Protein AF-A0A4U1DCI3-F1 (afdb_monomer)

Sequence (55 aa):
MKDNKSEDSSKLANRHYSPDDYNKNDQVSSGLATTHEQVNDSYVEGEIESNDTNK

Foldseek 3Di:
DPPPVVVVVVVLVPDAADPCLVVDDDPSSVVRVVVVVVVVCCVVVVVVVVPPPDD

pLDDT: mean 80.05, std 15.96, range [43.72, 96.0]

InterPro domains:
  IPR025100 Protein of unknown function DUF4025 [PF13217] (5-51)

Solvent-accessible surface area (backbone atoms only — not comparable to full-atom values): 3466 Å² total; per-residue (Å²): 131,84,71,66,65,60,60,56,51,51,56,57,76,70,60,72,83,53,85,68,23,74,79,43,94,46,73,66,33,43,52,42,38,51,53,54,48,51,53,49,48,53,52,53,56,62,53,58,77,73,66,82,78,83,131

Secondary structure (DSSP, 8-state):
---THHHHHHHHHT----GGGGG--SHHHHHHHHHHHHHHHHHHHHHHTT-----

Radius of gyration: 18.13 Å; Cα contacts (8 Å, |Δi|>4): 18; chains: 1; bounding box: 40×18×59 Å

Mean predicted aligned error: 9.71 Å

Organism: NCBI:txid1037680

Structure (mmCIF, N/CA/C/O backbone):
data_AF-A0A4U1DCI3-F1
#
_entry.id   AF-A0A4U1DCI3-F1
#
loop_
_atom_site.group_PDB
_atom_site.id
_atom_site.type_symbol
_atom_site.label_atom_id
_atom_site.label_alt_id
_atom_site.label_com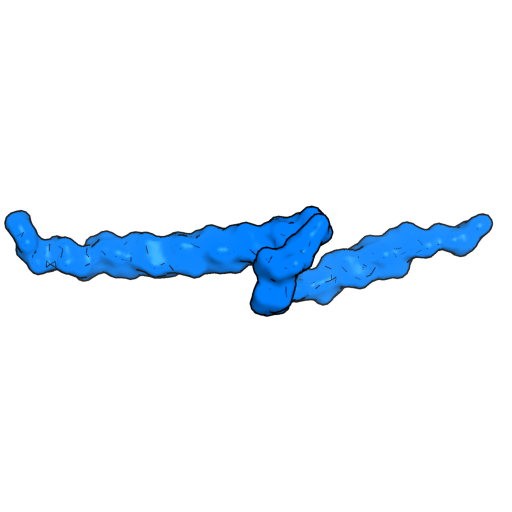p_id
_atom_site.label_asym_id
_atom_site.label_entity_id
_atom_site.label_seq_id
_atom_site.pdbx_PDB_ins_code
_atom_site.Cartn_x
_atom_site.Cartn_y
_atom_site.Cartn_z
_atom_site.occupancy
_atom_site.B_iso_or_equiv
_atom_site.auth_seq_id
_atom_site.auth_comp_id
_atom_site.auth_asym_id
_atom_site.auth_atom_id
_atom_site.pdbx_PDB_model_num
ATOM 1 N N . MET A 1 1 ? 21.391 8.151 -26.597 1.00 48.59 1 MET A N 1
ATOM 2 C CA . MET A 1 1 ? 20.393 7.252 -25.983 1.00 48.59 1 MET A CA 1
ATOM 3 C C . MET A 1 1 ? 19.105 8.035 -25.798 1.00 48.59 1 MET A C 1
ATOM 5 O O . MET A 1 1 ? 19.195 9.197 -25.439 1.00 48.59 1 MET A O 1
ATOM 9 N N . LYS A 1 2 ? 17.937 7.454 -26.098 1.00 56.81 2 LYS A N 1
ATOM 10 C CA . LYS A 1 2 ? 16.645 8.012 -25.668 1.00 56.81 2 LYS A CA 1
ATOM 11 C C . LYS A 1 2 ? 16.500 7.667 -24.187 1.00 56.81 2 LYS A C 1
ATOM 13 O O . LYS A 1 2 ? 16.582 6.493 -23.834 1.00 56.81 2 LYS A O 1
ATOM 18 N N . ASP A 1 3 ? 16.371 8.674 -23.338 1.00 59.75 3 ASP A N 1
ATOM 19 C CA . ASP A 1 3 ? 16.325 8.499 -21.891 1.00 59.75 3 ASP A CA 1
ATOM 20 C C . ASP A 1 3 ? 14.975 7.892 -21.469 1.00 59.75 3 ASP A C 1
ATOM 22 O O . ASP A 1 3 ? 14.028 8.604 -21.143 1.00 59.75 3 ASP A O 1
ATOM 26 N N . ASN A 1 4 ? 14.891 6.555 -21.442 1.00 62.06 4 ASN A N 1
ATOM 27 C CA . ASN A 1 4 ? 13.728 5.781 -20.959 1.00 62.06 4 ASN A CA 1
ATOM 28 C C . ASN A 1 4 ? 13.288 6.143 -19.523 1.00 62.06 4 ASN A C 1
ATOM 30 O O . ASN A 1 4 ? 12.209 5.768 -19.080 1.00 62.06 4 ASN A O 1
ATOM 34 N N . LYS A 1 5 ? 14.104 6.910 -18.795 1.00 62.06 5 LYS A N 1
ATOM 35 C CA . LYS A 1 5 ? 13.853 7.354 -17.422 1.00 62.06 5 LYS A CA 1
ATOM 36 C C . LYS A 1 5 ? 12.629 8.276 -17.294 1.00 62.06 5 LYS A C 1
ATOM 38 O O . LYS A 1 5 ? 11.985 8.263 -16.251 1.00 62.06 5 LYS A O 1
ATOM 43 N N . SER A 1 6 ? 12.301 9.042 -18.341 1.00 66.50 6 SER A N 1
ATOM 44 C CA . SER A 1 6 ? 11.160 9.978 -18.354 1.00 66.50 6 SER A CA 1
ATOM 45 C C . SER A 1 6 ? 9.799 9.269 -18.431 1.00 66.50 6 SER A C 1
ATOM 47 O O . SER A 1 6 ? 8.819 9.683 -17.805 1.00 66.50 6 SER A O 1
ATOM 49 N N . GLU A 1 7 ? 9.725 8.161 -19.173 1.00 69.50 7 GLU A N 1
ATOM 50 C CA . GLU A 1 7 ? 8.484 7.391 -19.292 1.00 69.50 7 GLU A CA 1
ATOM 51 C C . GLU A 1 7 ? 8.165 6.647 -17.994 1.00 69.50 7 GLU A C 1
ATOM 53 O O . GLU A 1 7 ? 7.017 6.637 -17.552 1.00 69.50 7 GLU A O 1
ATOM 58 N N . ASP A 1 8 ? 9.178 6.080 -17.339 1.00 73.69 8 ASP A N 1
ATOM 59 C CA . ASP A 1 8 ? 8.989 5.342 -16.090 1.00 73.69 8 ASP A CA 1
ATOM 60 C C . ASP A 1 8 ? 8.658 6.266 -14.910 1.00 73.69 8 ASP A C 1
ATOM 62 O O . ASP A 1 8 ? 7.799 5.932 -14.092 1.00 73.69 8 ASP A O 1
ATOM 66 N N . SER A 1 9 ? 9.234 7.475 -14.862 1.00 79.00 9 SER A N 1
ATOM 67 C CA . SER A 1 9 ? 8.831 8.487 -13.876 1.00 79.00 9 SER A CA 1
ATOM 68 C C . SER A 1 9 ? 7.397 8.972 -14.092 1.00 79.00 9 SER A C 1
ATOM 70 O O . SER A 1 9 ? 6.675 9.204 -13.126 1.00 79.00 9 SER A O 1
ATOM 72 N N . SER A 1 10 ? 6.963 9.095 -15.351 1.00 79.00 10 SER A N 1
ATOM 73 C CA . SER A 1 10 ? 5.594 9.512 -15.684 1.00 79.00 10 SER A CA 1
ATOM 74 C C . SER A 1 10 ? 4.567 8.444 -15.297 1.00 79.00 10 SER A C 1
ATOM 76 O O . SER A 1 10 ? 3.518 8.767 -14.741 1.00 79.00 10 SER A O 1
ATOM 78 N N . LYS A 1 11 ? 4.885 7.160 -15.522 1.00 79.88 11 LYS A N 1
ATOM 79 C CA . LYS A 1 11 ? 4.056 6.028 -15.067 1.00 79.88 11 LYS A CA 1
ATOM 80 C C . LYS A 1 11 ? 3.936 5.993 -13.5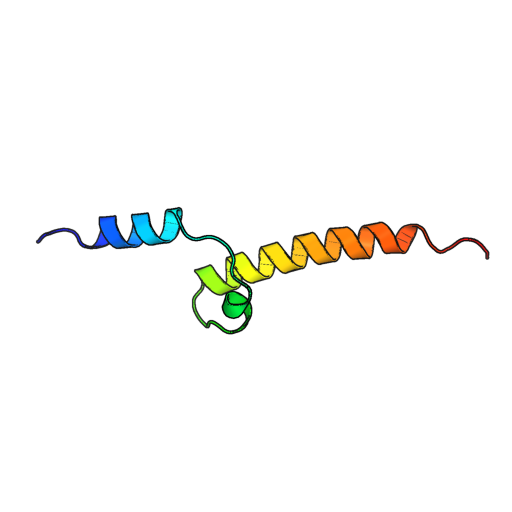44 1.00 79.88 11 LYS A C 1
ATOM 82 O O . LYS A 1 11 ? 2.854 5.729 -13.030 1.00 79.88 11 LYS A O 1
ATOM 87 N N . LEU A 1 12 ? 5.029 6.280 -12.835 1.00 83.88 12 LEU A N 1
ATOM 88 C CA . LEU A 1 12 ? 5.051 6.343 -11.377 1.00 83.88 12 LEU A CA 1
ATOM 89 C C . LEU A 1 12 ? 4.188 7.490 -10.833 1.00 83.88 12 LEU A C 1
ATOM 91 O O . LEU A 1 12 ? 3.375 7.267 -9.942 1.00 83.88 12 LEU A O 1
ATOM 95 N N . ALA A 1 13 ? 4.328 8.696 -11.386 1.00 84.44 13 ALA A N 1
ATOM 96 C CA . ALA A 1 13 ? 3.596 9.878 -10.927 1.00 84.44 13 ALA A CA 1
ATOM 97 C C . ALA A 1 13 ? 2.072 9.770 -11.114 1.00 84.44 13 ALA A C 1
ATOM 99 O O . ALA A 1 13 ? 1.323 10.397 -10.374 1.00 84.44 13 ALA A O 1
ATOM 100 N N . ASN A 1 14 ? 1.610 8.977 -12.087 1.00 85.62 14 ASN A N 1
ATOM 101 C CA . ASN A 1 14 ? 0.184 8.774 -12.356 1.00 85.62 14 ASN A CA 1
ATOM 102 C C . ASN A 1 14 ? -0.400 7.516 -11.682 1.00 85.62 14 ASN A C 1
ATOM 104 O O . ASN A 1 14 ? -1.556 7.148 -11.915 1.00 85.62 14 ASN A O 1
ATOM 108 N N . ARG A 1 15 ? 0.399 6.802 -10.885 1.00 89.38 15 ARG A N 1
ATOM 109 C CA . ARG A 1 15 ? -0.042 5.579 -10.219 1.00 89.38 15 ARG A CA 1
ATOM 110 C C . ARG A 1 15 ? -0.957 5.919 -9.043 1.00 89.38 15 ARG A C 1
ATOM 112 O O . ARG A 1 15 ? -0.625 6.758 -8.215 1.00 89.38 15 ARG A O 1
ATOM 119 N N . HIS A 1 16 ? -2.078 5.216 -8.960 1.00 92.94 16 HIS A N 1
ATOM 120 C CA . HIS A 1 16 ? -3.004 5.269 -7.832 1.00 92.94 16 HIS A CA 1
ATOM 121 C C . HIS A 1 16 ? -2.980 3.931 -7.092 1.00 92.94 16 HIS A C 1
ATOM 123 O O . HIS A 1 16 ? -2.592 2.913 -7.672 1.00 92.94 16 HIS A O 1
ATOM 129 N N . TYR A 1 17 ? -3.396 3.948 -5.826 1.00 93.62 17 TYR A N 1
ATOM 130 C CA . TYR A 1 17 ? -3.565 2.736 -5.032 1.00 93.62 17 TYR A CA 1
ATOM 131 C C . TYR A 1 17 ? -4.545 1.761 -5.707 1.00 93.62 17 TYR A C 1
ATOM 133 O O . TYR A 1 17 ? -5.590 2.165 -6.224 1.00 93.62 17 TYR A O 1
ATOM 141 N N . SER A 1 18 ? -4.203 0.475 -5.674 1.00 94.44 18 SER A N 1
ATOM 142 C CA . SER A 1 18 ? -5.073 -0.644 -6.034 1.00 94.44 18 SER A CA 1
ATOM 143 C C . SER A 1 18 ? -5.002 -1.724 -4.947 1.00 94.44 18 SER A C 1
ATOM 145 O O . SER A 1 18 ? -3.912 -1.950 -4.425 1.00 94.44 18 SER A O 1
ATOM 147 N N . PRO A 1 19 ? -6.090 -2.461 -4.645 1.00 95.00 19 PRO A N 1
ATOM 148 C CA . PRO A 1 19 ? -6.067 -3.550 -3.661 1.00 95.00 19 PRO A CA 1
ATOM 149 C C . PRO A 1 19 ? -4.972 -4.603 -3.894 1.00 95.00 19 PRO A C 1
ATOM 151 O O . PRO A 1 19 ? -4.442 -5.171 -2.943 1.00 95.00 19 PRO A O 1
ATOM 154 N N . ASP A 1 20 ? -4.580 -4.841 -5.148 1.00 95.50 20 ASP A N 1
ATOM 155 C CA . ASP A 1 20 ? -3.494 -5.775 -5.469 1.00 95.50 20 ASP A CA 1
ATOM 156 C C . ASP A 1 20 ? -2.119 -5.306 -4.962 1.00 95.50 20 ASP A C 1
ATOM 158 O O . ASP A 1 20 ? -1.192 -6.112 -4.891 1.00 95.50 20 ASP A 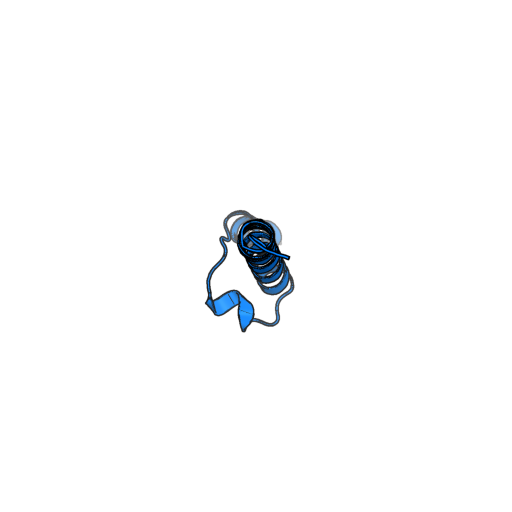O 1
ATOM 162 N N . ASP A 1 21 ? -1.953 -4.020 -4.628 1.00 95.31 21 ASP A N 1
ATOM 163 C CA . ASP A 1 21 ? -0.682 -3.452 -4.166 1.00 95.31 21 ASP A CA 1
ATOM 164 C C . ASP A 1 21 ? -0.225 -4.039 -2.819 1.00 95.31 21 ASP A C 1
ATOM 166 O O . ASP A 1 21 ? 0.978 -4.090 -2.576 1.00 95.31 21 ASP A O 1
ATOM 170 N N . TYR A 1 22 ? -1.136 -4.602 -2.013 1.00 93.25 22 TYR A N 1
ATOM 171 C CA . TYR A 1 22 ? -0.788 -5.387 -0.817 1.00 93.25 22 TYR A CA 1
ATOM 172 C C . TYR A 1 22 ? 0.029 -6.647 -1.124 1.00 93.25 22 TYR A C 1
ATOM 174 O O . TYR A 1 22 ? 0.794 -7.115 -0.286 1.00 93.25 22 TYR A O 1
ATOM 182 N N . ASN A 1 23 ? -0.125 -7.202 -2.328 1.00 96.00 23 ASN A N 1
ATOM 183 C CA . ASN A 1 23 ? 0.496 -8.466 -2.727 1.00 96.00 23 ASN A CA 1
ATOM 184 C C . ASN A 1 23 ? 1.739 -8.267 -3.610 1.00 96.00 23 ASN A C 1
ATOM 186 O O . ASN A 1 23 ? 2.349 -9.241 -4.060 1.00 96.00 23 ASN A O 1
ATOM 190 N N . LYS A 1 24 ? 2.107 -7.017 -3.910 1.00 94.31 24 LYS A N 1
ATOM 191 C CA . LYS A 1 24 ? 3.235 -6.687 -4.786 1.00 94.31 24 LYS A CA 1
ATOM 192 C C . LYS A 1 24 ? 4.488 -6.375 -3.973 1.00 94.31 24 LYS A C 1
ATOM 194 O O . LYS A 1 24 ? 4.440 -5.708 -2.948 1.00 94.31 24 LYS A O 1
ATOM 199 N N . ASN A 1 25 ? 5.634 -6.800 -4.500 1.00 93.06 25 ASN A N 1
ATOM 200 C CA . ASN A 1 25 ? 6.937 -6.691 -3.834 1.00 93.06 25 ASN A CA 1
ATOM 201 C C . ASN A 1 25 ? 7.778 -5.487 -4.300 1.00 93.06 25 ASN A C 1
ATOM 203 O O . ASN A 1 25 ? 8.998 -5.494 -4.146 1.00 93.06 25 ASN A O 1
ATOM 207 N N . ASP A 1 26 ? 7.167 -4.470 -4.914 1.00 92.62 26 ASP A N 1
ATOM 208 C CA . ASP A 1 26 ? 7.859 -3.230 -5.280 1.00 92.62 26 ASP A CA 1
ATOM 209 C C . ASP A 1 26 ? 7.578 -2.103 -4.282 1.00 92.62 26 ASP A C 1
ATOM 211 O O . ASP A 1 26 ? 6.475 -1.959 -3.761 1.00 92.62 26 ASP A O 1
ATOM 215 N N . GLN A 1 27 ? 8.590 -1.261 -4.071 1.00 92.75 27 GLN A N 1
ATOM 216 C CA . GLN A 1 27 ? 8.586 -0.191 -3.072 1.00 92.75 27 GLN A CA 1
ATOM 217 C C . GLN A 1 27 ? 7.393 0.767 -3.198 1.00 92.75 27 GLN A C 1
ATOM 219 O O . GLN A 1 27 ? 6.893 1.273 -2.196 1.00 92.75 27 GLN A O 1
ATOM 224 N N . VAL A 1 28 ? 6.948 1.034 -4.425 1.00 92.75 28 VAL A N 1
ATOM 225 C CA . VAL A 1 28 ? 5.842 1.958 -4.683 1.00 92.75 28 VAL A CA 1
ATOM 226 C C . VAL A 1 28 ? 4.522 1.325 -4.259 1.00 92.75 28 VAL A C 1
ATOM 228 O O . VAL A 1 28 ? 3.741 1.981 -3.578 1.00 92.75 28 VAL A O 1
ATOM 231 N N . SER A 1 29 ? 4.295 0.054 -4.611 1.00 94.81 29 SER A N 1
ATOM 232 C CA . SER A 1 29 ? 3.138 -0.712 -4.129 1.00 94.81 29 SER A CA 1
ATOM 233 C C . SER A 1 29 ? 3.083 -0.748 -2.610 1.00 94.81 29 SER A C 1
ATOM 235 O O . SER A 1 29 ? 2.054 -0.408 -2.037 1.00 94.81 29 SER A O 1
ATOM 237 N N . SER A 1 30 ? 4.203 -1.089 -1.964 1.00 94.88 30 SER A N 1
ATOM 238 C CA . SER A 1 30 ? 4.269 -1.166 -0.504 1.00 94.88 30 SER A CA 1
ATOM 239 C C . SER A 1 30 ? 3.957 0.183 0.142 1.00 94.88 30 SER A C 1
ATOM 241 O O . SER A 1 30 ? 3.157 0.241 1.064 1.00 94.88 30 SER A O 1
ATOM 243 N N . GLY A 1 31 ? 4.519 1.282 -0.374 1.00 94.38 31 GLY A N 1
ATOM 244 C CA . GLY A 1 31 ? 4.229 2.623 0.138 1.00 94.38 31 GLY A CA 1
ATOM 245 C C . GLY A 1 31 ? 2.756 3.017 -0.006 1.00 94.38 31 GLY A C 1
ATOM 246 O O . GLY A 1 31 ? 2.159 3.498 0.955 1.00 94.38 31 GLY A O 1
ATOM 247 N N . LEU A 1 32 ? 2.154 2.774 -1.177 1.00 95.38 32 LEU A N 1
ATOM 248 C CA . LEU A 1 32 ? 0.731 3.047 -1.416 1.00 95.38 32 LEU A CA 1
ATOM 249 C C . LEU A 1 32 ? -0.161 2.228 -0.473 1.00 95.38 32 LEU A C 1
ATOM 251 O O . LEU A 1 32 ? 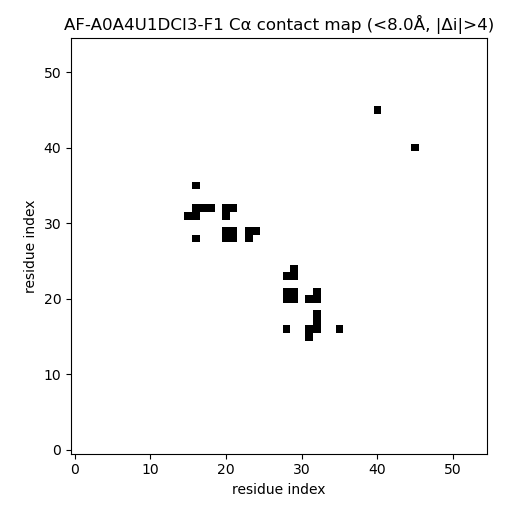-1.040 2.794 0.176 1.00 95.38 32 LEU A O 1
ATOM 255 N N . ALA A 1 33 ? 0.108 0.927 -0.349 1.00 96.00 33 ALA A N 1
ATOM 256 C CA . ALA A 1 33 ? -0.601 0.020 0.548 1.00 96.00 33 ALA A CA 1
ATOM 257 C C . ALA A 1 33 ? -0.496 0.456 2.020 1.00 96.00 33 ALA A C 1
ATOM 259 O O . ALA A 1 33 ? -1.513 0.577 2.697 1.00 96.00 33 ALA A O 1
ATOM 260 N N . THR A 1 34 ? 0.708 0.790 2.493 1.00 95.56 34 THR A N 1
ATOM 261 C CA . THR A 1 34 ? 0.932 1.265 3.866 1.00 95.56 34 THR A CA 1
ATOM 262 C C . THR A 1 34 ? 0.179 2.563 4.159 1.00 95.56 34 THR A C 1
ATOM 264 O O . THR A 1 34 ? -0.427 2.687 5.218 1.00 95.56 34 THR A O 1
ATOM 267 N N . THR A 1 35 ? 0.163 3.536 3.239 1.00 94.62 35 THR A N 1
ATOM 268 C CA . THR A 1 35 ? -0.624 4.768 3.456 1.00 94.62 35 THR A CA 1
ATOM 269 C C . THR A 1 35 ? -2.130 4.504 3.476 1.00 94.62 35 THR A C 1
ATOM 271 O O . THR A 1 35 ? -2.848 5.152 4.233 1.00 94.62 35 THR A O 1
ATOM 274 N N . HIS A 1 36 ? -2.610 3.538 2.687 1.00 94.50 36 HIS A N 1
ATOM 275 C CA . HIS A 1 36 ? -4.013 3.131 2.695 1.00 94.50 36 HIS A CA 1
ATOM 276 C C . HIS 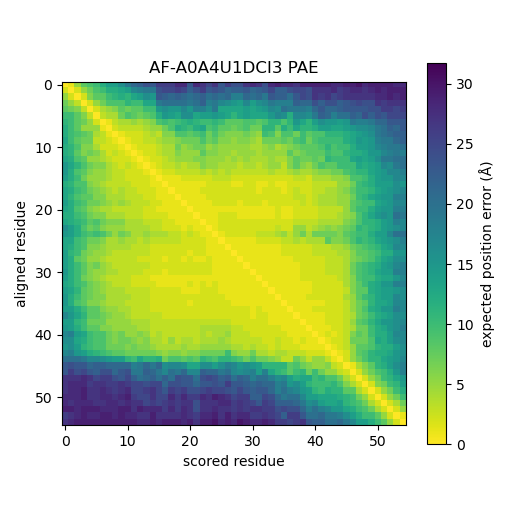A 1 36 ? -4.403 2.463 4.026 1.00 94.50 36 HIS A C 1
ATOM 278 O O . HIS A 1 36 ? -5.450 2.787 4.582 1.00 94.50 36 HIS A O 1
ATOM 284 N N . GLU A 1 37 ? -3.537 1.605 4.579 1.00 92.56 37 GLU A N 1
ATOM 285 C CA . GLU A 1 37 ? -3.718 1.029 5.923 1.00 92.56 37 GLU A CA 1
ATOM 286 C C . GLU A 1 37 ? -3.736 2.109 6.998 1.00 92.56 37 GLU A C 1
ATOM 288 O O . GLU A 1 37 ? -4.693 2.176 7.751 1.00 92.56 37 GLU A O 1
ATOM 293 N N . GLN A 1 38 ? -2.757 3.017 7.019 1.00 91.75 38 GLN A N 1
ATOM 294 C CA . GLN A 1 38 ? -2.682 4.076 8.035 1.00 91.75 38 GLN A CA 1
ATOM 295 C C . GLN A 1 38 ? -3.934 4.963 8.076 1.00 91.75 38 GLN A C 1
ATOM 297 O O . GLN A 1 38 ? -4.370 5.372 9.153 1.00 91.75 38 GLN A O 1
ATOM 302 N N . VAL A 1 39 ? -4.517 5.277 6.912 1.00 90.38 39 VAL A N 1
ATOM 303 C CA . VAL A 1 39 ? -5.772 6.044 6.827 1.00 90.38 39 VAL A CA 1
ATOM 304 C C . VAL A 1 39 ? -6.942 5.239 7.389 1.00 90.38 39 VAL A C 1
ATOM 306 O O . VAL A 1 39 ? -7.756 5.791 8.126 1.00 90.38 39 VAL A O 1
ATOM 309 N N . ASN A 1 40 ? -7.023 3.948 7.064 1.00 88.81 40 ASN A N 1
ATOM 310 C CA . ASN A 1 40 ? -8.060 3.066 7.586 1.00 88.81 40 ASN A CA 1
ATOM 311 C C . ASN A 1 40 ? -7.917 2.846 9.097 1.00 88.81 40 ASN A C 1
ATOM 313 O O . ASN A 1 40 ? -8.906 2.939 9.814 1.00 88.81 40 ASN A O 1
ATOM 317 N N . ASP A 1 41 ? -6.699 2.627 9.582 1.00 86.75 41 ASP A N 1
ATOM 318 C CA . ASP A 1 41 ? -6.393 2.492 11.003 1.00 86.75 41 ASP A CA 1
ATOM 319 C C . ASP A 1 41 ? -6.775 3.773 11.740 1.00 86.75 41 ASP A C 1
ATOM 321 O O . ASP A 1 41 ? -7.497 3.703 12.720 1.00 86.75 41 ASP A O 1
ATOM 325 N N . SER A 1 42 ? -6.428 4.954 11.215 1.00 86.94 42 SER A N 1
ATOM 326 C CA . SER A 1 42 ? -6.842 6.234 11.815 1.00 86.94 42 SER A CA 1
ATOM 327 C C . SER A 1 42 ? -8.366 6.412 11.846 1.00 86.94 42 SER A C 1
ATOM 329 O O . SER A 1 42 ? -8.902 6.988 12.791 1.00 86.94 42 SER A O 1
ATOM 331 N N . TYR A 1 43 ? -9.073 5.940 10.814 1.00 83.31 43 TYR A N 1
ATOM 332 C CA . TYR A 1 43 ? -10.535 5.982 10.752 1.00 83.31 43 TYR A CA 1
ATOM 333 C C . TYR A 1 43 ? -11.169 5.030 11.777 1.00 83.31 43 TYR A C 1
ATOM 335 O O . TYR A 1 43 ? -12.033 5.438 12.547 1.00 83.31 43 TYR A O 1
ATOM 343 N N . VAL A 1 44 ? -10.708 3.778 11.822 1.00 83.06 44 VAL A N 1
ATOM 344 C CA . VAL A 1 44 ? -11.229 2.733 12.712 1.00 83.06 44 VAL A CA 1
ATOM 345 C C . VAL A 1 44 ? -10.831 2.991 14.168 1.00 83.06 44 VAL A C 1
ATOM 347 O O . VAL A 1 44 ? -11.679 2.936 15.048 1.00 83.06 44 VAL A O 1
ATOM 350 N N . GLU A 1 45 ? -9.570 3.315 14.447 1.00 77.06 45 GLU A N 1
ATOM 351 C CA . GLU A 1 45 ? -9.069 3.659 15.786 1.00 77.06 45 GLU A CA 1
ATOM 352 C C . GLU A 1 45 ? -9.711 4.955 16.305 1.00 77.06 45 GLU A C 1
ATOM 354 O O . GLU A 1 45 ? -10.095 5.026 17.471 1.00 77.06 45 GLU A O 1
ATOM 359 N N . GLY A 1 46 ? -9.940 5.941 15.429 1.00 64.31 46 GLY A N 1
ATOM 360 C CA . GLY A 1 46 ? -10.707 7.148 15.749 1.00 64.31 46 GLY A CA 1
ATOM 361 C C . GLY A 1 46 ? -12.196 6.890 16.033 1.00 64.31 46 GLY A C 1
ATOM 362 O O . GLY A 1 46 ? -12.793 7.597 16.844 1.00 64.31 46 GLY A O 1
ATOM 363 N N . GLU A 1 47 ? -12.803 5.865 15.424 1.00 57.75 47 GLU A N 1
ATOM 364 C CA . GLU A 1 47 ? -14.150 5.390 15.782 1.00 57.75 47 GLU A CA 1
ATOM 365 C C . GLU A 1 47 ? -14.164 4.594 17.106 1.00 57.75 47 GLU A C 1
ATOM 367 O O . GLU A 1 47 ? -15.179 4.588 17.810 1.00 57.75 47 GLU A O 1
ATOM 372 N N . ILE A 1 48 ? -13.055 3.950 17.491 1.00 55.81 48 ILE A N 1
ATOM 373 C CA . ILE A 1 48 ? -12.987 3.083 18.681 1.00 55.81 48 ILE A CA 1
ATOM 374 C C . ILE A 1 48 ? -13.017 3.873 20.003 1.00 55.81 48 ILE A C 1
ATOM 376 O O . ILE A 1 48 ? -13.567 3.363 20.980 1.00 55.81 48 ILE A O 1
ATOM 380 N N . GLU A 1 49 ? -12.590 5.141 20.049 1.00 55.56 49 GLU A N 1
ATOM 381 C CA . GLU A 1 49 ? -12.755 5.979 21.258 1.00 55.56 49 GLU A CA 1
ATOM 382 C C . GLU A 1 49 ? -14.203 6.454 21.512 1.00 55.56 49 GLU A C 1
ATOM 384 O O . GLU A 1 49 ? -14.478 7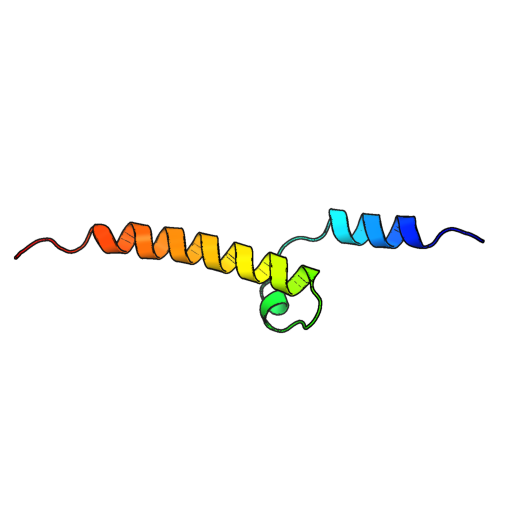.115 22.513 1.00 55.56 49 GLU A O 1
ATOM 389 N N . SER A 1 50 ? -15.168 6.105 20.652 1.00 54.75 50 SER A N 1
ATOM 390 C CA . SER A 1 50 ? -16.571 6.527 20.812 1.00 54.75 50 SER A CA 1
ATOM 391 C C . SER A 1 50 ? -17.476 5.498 21.503 1.00 54.75 50 SER A C 1
ATOM 393 O O . SER A 1 50 ? -18.654 5.782 21.716 1.00 54.75 50 SER A O 1
ATOM 395 N N . ASN A 1 51 ? -16.962 4.316 21.872 1.00 56.53 51 ASN A N 1
ATOM 396 C CA . ASN A 1 51 ? -17.788 3.221 22.405 1.00 56.53 51 ASN A CA 1
ATOM 397 C C . ASN A 1 51 ? -17.513 2.815 23.863 1.00 56.53 51 ASN A C 1
ATOM 399 O O . ASN A 1 51 ? -18.231 1.955 24.372 1.00 56.53 51 ASN A O 1
ATOM 403 N N . ASP A 1 52 ? -16.610 3.482 24.590 1.00 58.94 52 ASP A N 1
ATOM 404 C CA . ASP A 1 52 ? -16.570 3.379 26.060 1.00 58.94 52 ASP A CA 1
ATOM 405 C C . ASP A 1 52 ? -17.632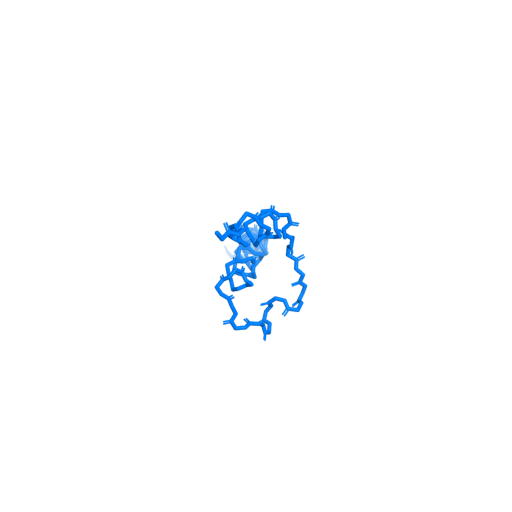 4.296 26.695 1.00 58.94 52 ASP A C 1
ATOM 407 O O . ASP A 1 52 ? -17.367 5.250 27.426 1.00 58.94 52 ASP A O 1
ATOM 411 N N . THR A 1 53 ? -18.898 3.986 26.407 1.00 57.53 53 THR A N 1
ATOM 412 C CA . THR A 1 53 ? -20.029 4.459 27.209 1.00 57.53 53 THR A CA 1
ATOM 413 C C . THR A 1 53 ? -20.272 3.430 28.320 1.00 57.53 53 THR A C 1
ATOM 415 O O . THR A 1 53 ? -20.842 2.375 28.056 1.00 57.53 53 THR A O 1
ATOM 418 N N . ASN A 1 54 ? -19.878 3.776 29.553 1.00 55.38 54 ASN A N 1
ATOM 419 C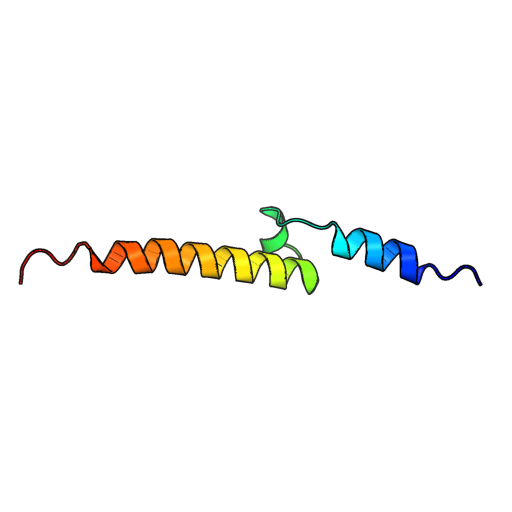 CA . ASN A 1 54 ? -19.950 3.039 30.836 1.00 55.38 54 ASN A CA 1
ATOM 420 C C . ASN A 1 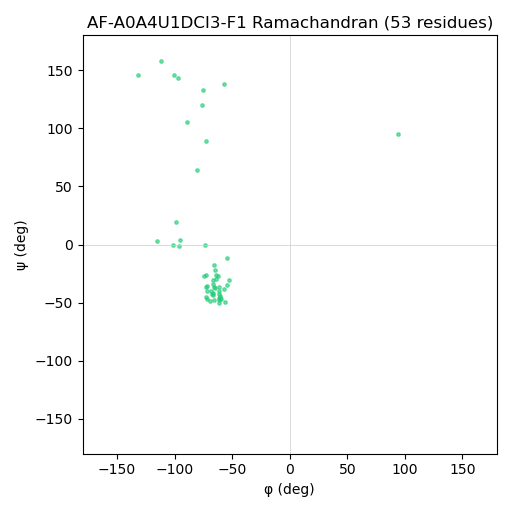54 ? -18.717 2.225 31.267 1.00 55.38 54 ASN A C 1
ATOM 422 O O . ASN A 1 54 ? -18.657 1.008 31.080 1.00 55.38 54 ASN A O 1
ATOM 426 N N . LYS A 1 55 ? -17.887 2.862 32.101 1.00 43.72 55 LYS A N 1
ATOM 427 C CA . LYS A 1 55 ? -17.529 2.294 33.406 1.00 43.72 55 LYS A CA 1
ATOM 428 C C . LYS A 1 55 ? -17.424 3.374 34.477 1.00 43.72 55 LYS A C 1
ATOM 430 O O . LYS A 1 55 ? -16.857 4.443 34.171 1.00 43.72 55 LYS A O 1
#